Protein AF-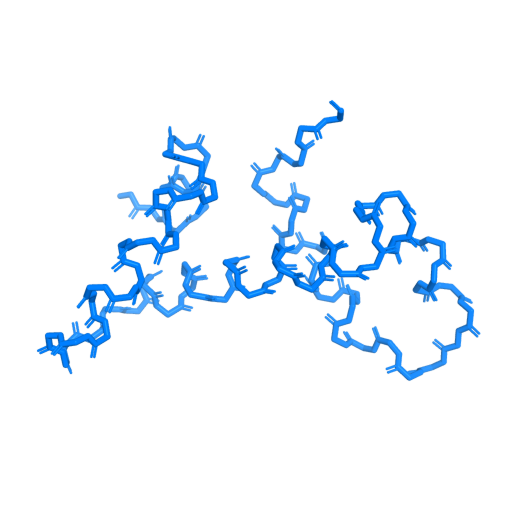A0A241VSL5-F1 (afdb_monomer)

Secondary structure (DSSP, 8-state):
--HHHHHHHHHHHHHHHHHHHHHHHS---HHHHHHHHHHHHHHHHHHTTSHHHHHHHTTS-TT-HHHHHHHHHHHHT----

Mean predicted aligned error: 4.59 Å

Solvent-accessible surface area (backbone atoms only — not comparable to full-atom values): 4546 Å² total; per-residue (Å²): 135,53,36,54,57,48,36,55,74,57,33,68,73,48,47,44,54,51,46,55,51,42,63,73,72,69,70,74,52,75,51,51,56,49,33,46,48,44,49,50,18,42,53,52,28,52,76,51,72,24,68,70,42,34,56,54,57,48,72,75,50,87,89,37,64,68,52,53,51,16,50,54,47,35,56,73,43,58,66,82,128

pLDDT: mean 87.7, std 10.81, range [35.47, 95.62]

Radius of gyration: 13.07 Å; Cα contacts (8 Å, |Δi|>4): 77; chains: 1; bounding box: 27×25×38 Å

Sequence (81 aa):
MNAVEFFKEWGYDHSKKYVELAQSEGDILPWEVELKRLVNSWRIVQSFGGLSDSKVYSKMGRHYKYLKRAIADVESVGAVA

Structure (mmCIF, N/CA/C/O backbone):
data_AF-A0A241VSL5-F1
#
_entry.id   AF-A0A241VSL5-F1
#
loop_
_atom_site.group_PDB
_atom_site.id
_atom_site.type_symbol
_atom_site.label_atom_id
_atom_site.label_alt_id
_atom_site.label_comp_id
_atom_site.label_asym_id
_atom_site.label_entity_id
_atom_site.label_seq_id
_atom_site.pdbx_PDB_ins_code
_atom_site.Cartn_x
_atom_site.Cartn_y
_atom_site.Cartn_z
_atom_site.occupancy
_atom_site.B_iso_or_equiv
_atom_site.auth_seq_id
_atom_site.auth_comp_id
_atom_site.auth_asym_id
_atom_site.auth_atom_id
_atom_site.pdbx_PDB_model_num
ATOM 1 N N . MET A 1 1 ? -15.871 3.872 5.645 1.00 83.19 1 MET A N 1
ATOM 2 C CA . MET A 1 1 ? -14.575 4.135 5.000 1.00 83.19 1 MET A CA 1
ATOM 3 C C . MET A 1 1 ? -13.950 2.803 4.623 1.00 83.19 1 MET A C 1
ATOM 5 O O . MET A 1 1 ? -13.914 1.917 5.468 1.00 83.19 1 MET A O 1
ATOM 9 N N . ASN A 1 2 ? -13.541 2.631 3.367 1.00 92.69 2 ASN A N 1
ATOM 10 C CA . ASN A 1 2 ? -12.804 1.449 2.902 1.00 92.69 2 AS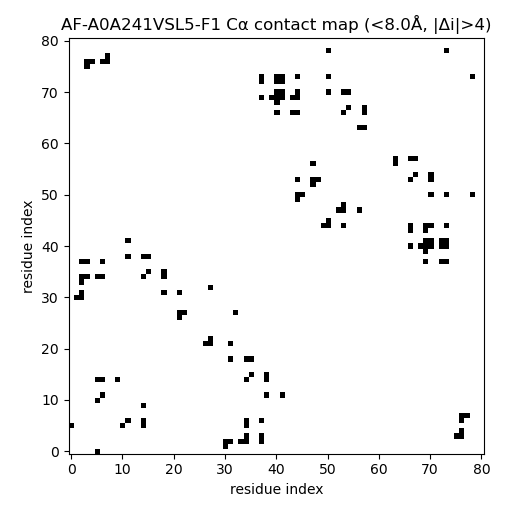N A CA 1
ATOM 11 C C . ASN A 1 2 ? -11.280 1.697 2.901 1.00 92.69 2 ASN A C 1
ATOM 13 O O . ASN A 1 2 ? -10.823 2.813 3.138 1.00 92.69 2 ASN A O 1
ATOM 17 N N . ALA A 1 3 ? -10.481 0.663 2.622 1.00 93.00 3 ALA A N 1
ATOM 18 C CA . ALA A 1 3 ? -9.019 0.751 2.666 1.00 93.00 3 ALA A CA 1
ATOM 19 C C . ALA A 1 3 ? -8.417 1.770 1.681 1.00 93.00 3 ALA A C 1
ATOM 21 O O . ALA A 1 3 ? -7.421 2.417 1.998 1.00 93.00 3 ALA A O 1
ATOM 22 N N . VAL A 1 4 ? -9.012 1.922 0.493 1.00 92.50 4 VAL A N 1
ATOM 23 C CA . VAL A 1 4 ? -8.548 2.880 -0.523 1.00 92.50 4 VAL A CA 1
ATOM 24 C C . VAL A 1 4 ? -8.854 4.311 -0.088 1.00 92.50 4 VAL A C 1
ATOM 26 O O . VAL A 1 4 ? -7.991 5.175 -0.211 1.00 92.50 4 VAL A O 1
ATOM 29 N N . GLU A 1 5 ? -10.059 4.556 0.429 1.00 93.44 5 GLU A N 1
ATOM 30 C CA . GLU A 1 5 ? -10.455 5.848 1.004 1.00 93.44 5 GLU A CA 1
ATOM 31 C C . GLU A 1 5 ? -9.529 6.234 2.160 1.00 93.44 5 GLU A C 1
ATOM 33 O O . GLU A 1 5 ? -8.964 7.324 2.141 1.00 93.44 5 GLU A O 1
ATOM 38 N N . PHE A 1 6 ? -9.280 5.305 3.090 1.00 93.94 6 PHE A N 1
ATOM 39 C CA . PHE A 1 6 ? -8.365 5.515 4.211 1.00 93.94 6 PHE A CA 1
ATOM 40 C C . PHE A 1 6 ? -6.958 5.881 3.727 1.00 93.94 6 PHE A C 1
ATOM 42 O O . PHE A 1 6 ? -6.365 6.858 4.177 1.00 93.94 6 PHE A O 1
ATOM 49 N N . PHE A 1 7 ? -6.411 5.112 2.782 1.00 94.44 7 PHE A N 1
ATOM 50 C CA . PHE A 1 7 ? -5.058 5.354 2.288 1.00 94.44 7 PHE A CA 1
ATOM 51 C C . PHE A 1 7 ? -4.943 6.711 1.584 1.00 94.44 7 PHE A C 1
ATOM 53 O O . PHE A 1 7 ? -3.935 7.395 1.742 1.00 94.44 7 PHE A O 1
ATOM 60 N N . LYS A 1 8 ? -5.968 7.118 0.824 1.00 91.81 8 LYS A N 1
ATOM 61 C CA . LYS A 1 8 ? -6.012 8.430 0.160 1.00 91.81 8 LYS A CA 1
ATOM 62 C C . LYS A 1 8 ? -6.072 9.585 1.152 1.00 91.81 8 LYS A C 1
ATOM 64 O O . LYS A 1 8 ? -5.431 10.603 0.920 1.00 91.81 8 LYS A O 1
ATOM 69 N N . GLU A 1 9 ? -6.840 9.430 2.225 1.00 94.31 9 GLU A N 1
ATOM 70 C CA . GLU A 1 9 ? -7.017 10.467 3.242 1.00 94.31 9 GLU A CA 1
ATOM 71 C C . GLU A 1 9 ? -5.770 10.628 4.123 1.00 94.31 9 GLU A C 1
ATOM 73 O O . GLU A 1 9 ? -5.328 11.745 4.379 1.00 94.31 9 GLU A O 1
ATOM 78 N N . TRP A 1 10 ? -5.169 9.515 4.547 1.00 93.88 10 TRP A N 1
ATOM 79 C CA . TRP A 1 10 ? -4.126 9.515 5.579 1.00 93.88 10 TRP A CA 1
ATOM 80 C C . TRP A 1 10 ? -2.706 9.288 5.046 1.00 93.88 10 TRP A C 1
ATOM 82 O O . TRP A 1 10 ? -1.721 9.543 5.742 1.00 93.88 10 TRP A O 1
ATOM 92 N N . GLY A 1 11 ? -2.576 8.809 3.810 1.00 93.06 11 GLY A N 1
ATOM 93 C CA . GLY A 1 11 ? -1.296 8.527 3.171 1.00 93.06 11 GLY A CA 1
ATOM 94 C C . GLY A 1 11 ? -0.594 7.270 3.696 1.00 93.06 11 GLY A C 1
ATOM 95 O O . GLY A 1 11 ? -1.064 6.558 4.592 1.00 93.06 11 GLY A O 1
ATOM 96 N N . TYR A 1 12 ? 0.572 6.986 3.110 1.00 93.00 12 TYR A N 1
ATOM 97 C CA . TYR A 1 12 ? 1.328 5.754 3.352 1.00 93.00 12 TYR A CA 1
ATOM 98 C C . TYR A 1 12 ? 1.819 5.614 4.799 1.00 93.00 12 TYR A C 1
ATOM 100 O O . TYR A 1 12 ? 1.598 4.572 5.416 1.00 93.00 12 TYR A O 1
ATOM 108 N N . ASP A 1 13 ? 2.458 6.648 5.355 1.00 94.81 13 ASP A N 1
ATOM 109 C CA . ASP A 1 13 ? 3.086 6.560 6.680 1.00 94.81 13 ASP A CA 1
ATOM 110 C C . ASP A 1 13 ? 2.064 6.324 7.792 1.00 94.81 13 ASP A C 1
ATOM 112 O O . ASP A 1 13 ? 2.306 5.534 8.708 1.00 94.81 13 ASP A O 1
ATOM 116 N N . HIS A 1 14 ? 0.904 6.976 7.702 1.00 95.62 14 HIS A N 1
ATOM 117 C CA . HIS A 1 14 ? -0.179 6.771 8.654 1.00 95.62 14 HIS A CA 1
ATOM 118 C C . HIS A 1 14 ? -0.803 5.381 8.487 1.00 95.62 14 HIS A C 1
ATOM 120 O O . HIS A 1 14 ? -0.941 4.646 9.463 1.00 95.62 14 HIS A O 1
ATOM 126 N N . SER A 1 15 ? -1.097 4.977 7.247 1.00 95.00 15 SER A N 1
ATOM 127 C CA . SER A 1 15 ? -1.644 3.649 6.937 1.00 95.00 15 SER A CA 1
ATOM 128 C C . SER A 1 15 ? -0.741 2.518 7.428 1.00 95.00 15 SER A C 1
ATOM 130 O O . SER A 1 15 ? -1.222 1.515 7.951 1.00 95.00 15 SER A O 1
ATOM 132 N N . LYS A 1 16 ? 0.581 2.685 7.311 1.00 95.00 16 LYS A N 1
ATOM 133 C CA . LYS A 1 16 ? 1.566 1.732 7.828 1.00 95.00 16 LYS A CA 1
ATOM 134 C C . LYS A 1 16 ? 1.470 1.595 9.350 1.00 95.00 16 LYS A C 1
ATOM 136 O O . LYS A 1 16 ? 1.356 0.474 9.837 1.00 95.00 16 LYS A O 1
ATOM 141 N N . LYS A 1 17 ? 1.482 2.714 10.084 1.00 95.06 17 LYS A N 1
ATOM 142 C CA . LYS A 1 17 ? 1.380 2.715 11.555 1.00 95.06 17 LYS A CA 1
ATOM 143 C C . LYS A 1 17 ? 0.072 2.088 12.033 1.00 95.06 17 LYS A C 1
ATOM 145 O O . LYS A 1 17 ? 0.080 1.295 12.967 1.00 95.06 17 LYS A O 1
ATOM 150 N N . TYR A 1 18 ? -1.032 2.404 11.360 1.00 93.88 18 TYR A N 1
ATOM 151 C CA . TYR A 1 18 ? -2.340 1.832 11.664 1.00 93.88 18 TYR A CA 1
ATOM 152 C C . TYR A 1 18 ? -2.339 0.302 11.521 1.00 93.88 18 TYR A C 1
ATOM 154 O O . TYR A 1 18 ? -2.739 -0.416 12.431 1.00 93.88 18 TYR A O 1
ATOM 162 N N . VAL A 1 19 ? -1.809 -0.210 10.407 1.00 92.50 19 VAL A N 1
ATOM 163 C CA . VAL A 1 19 ? -1.704 -1.654 10.140 1.00 92.50 19 VAL A CA 1
ATOM 164 C C . VAL A 1 19 ? -0.790 -2.379 11.136 1.00 92.50 19 VAL A C 1
ATOM 166 O O . VAL A 1 19 ? -1.013 -3.559 11.419 1.00 92.50 19 VAL A O 1
ATOM 169 N N . GLU A 1 20 ? 0.258 -1.720 11.632 1.00 91.50 20 GLU A N 1
ATOM 170 C CA . GLU A 1 20 ? 1.142 -2.258 12.675 1.00 91.50 20 GLU A CA 1
ATOM 171 C C . GLU A 1 20 ? 0.416 -2.356 14.025 1.00 91.50 20 GLU A C 1
ATOM 173 O O . GLU A 1 20 ? 0.520 -3.386 14.692 1.00 91.50 20 GLU A O 1
ATOM 178 N N . LEU A 1 21 ? -0.376 -1.339 14.382 1.00 90.19 21 LEU A N 1
ATOM 179 C CA . LEU A 1 21 ? -1.188 -1.331 15.599 1.00 90.19 21 LEU A CA 1
ATOM 180 C C . LEU A 1 21 ? -2.290 -2.401 15.558 1.00 90.19 21 LEU A C 1
ATOM 182 O O . LEU A 1 21 ? -2.339 -3.244 16.450 1.00 90.19 21 LEU A O 1
ATOM 186 N N . ALA A 1 22 ? -3.096 -2.445 14.494 1.00 87.12 22 ALA A N 1
ATOM 187 C CA . ALA A 1 22 ? -4.186 -3.417 14.351 1.00 87.12 22 ALA A CA 1
ATOM 188 C C . ALA A 1 22 ? -3.685 -4.875 14.421 1.00 87.12 22 ALA A C 1
ATOM 190 O O . ALA A 1 22 ? -4.309 -5.747 15.020 1.00 87.12 22 ALA A O 1
ATOM 191 N N . GLN A 1 23 ? -2.495 -5.154 13.873 1.00 84.00 23 GLN A N 1
ATOM 192 C CA . GLN A 1 23 ? -1.866 -6.475 14.003 1.00 84.00 23 GLN A CA 1
ATOM 193 C C . GLN A 1 23 ? -1.474 -6.832 15.436 1.00 84.00 23 GLN A C 1
ATOM 195 O O . GLN A 1 23 ? -1.484 -8.012 15.780 1.00 84.00 23 GLN A O 1
ATOM 200 N N . SER A 1 24 ? -1.092 -5.841 16.242 1.00 87.19 24 SER A N 1
ATOM 201 C CA . SER A 1 24 ? -0.715 -6.057 17.639 1.00 87.19 24 SER A CA 1
ATOM 202 C C . SER A 1 24 ? -1.924 -6.346 18.536 1.00 87.19 24 SER A C 1
ATOM 204 O O . SER A 1 24 ? -1.785 -7.069 19.519 1.00 87.19 24 SER A O 1
ATOM 206 N N . GLU A 1 25 ? -3.104 -5.840 18.169 1.00 86.06 25 GLU A N 1
ATOM 207 C CA . GLU A 1 25 ? -4.357 -6.010 18.919 1.00 86.06 25 GLU A CA 1
ATOM 208 C C . GLU A 1 25 ? -5.065 -7.344 18.612 1.00 86.06 25 GLU A C 1
ATOM 210 O O . GLU A 1 25 ? -5.854 -7.828 19.419 1.00 86.06 25 GLU A O 1
ATOM 215 N N . GLY A 1 26 ? -4.723 -7.994 17.493 1.00 79.44 26 GLY A N 1
ATOM 216 C CA . GLY A 1 26 ? -5.096 -9.382 17.198 1.00 79.44 26 GLY A CA 1
ATOM 217 C C . GLY A 1 26 ? -6.482 -9.592 16.579 1.00 79.44 26 GLY A C 1
ATOM 218 O O . GLY A 1 26 ? -6.765 -10.707 16.140 1.00 79.44 26 GLY A O 1
ATOM 219 N N . ASP A 1 27 ? -7.308 -8.549 16.476 1.00 77.94 27 ASP A N 1
ATOM 220 C CA . ASP A 1 27 ? -8.598 -8.575 15.777 1.00 77.94 27 ASP A CA 1
ATOM 221 C C . ASP A 1 27 ? -8.520 -7.708 14.515 1.00 77.94 27 ASP A C 1
ATOM 223 O O . ASP A 1 27 ? -8.599 -6.485 14.582 1.00 77.94 27 ASP A O 1
ATOM 227 N N . ILE A 1 28 ? -8.281 -8.348 13.364 1.00 81.81 28 ILE A N 1
ATOM 228 C CA . ILE A 1 28 ? -8.107 -7.651 12.084 1.00 81.81 28 ILE A CA 1
ATOM 229 C C . ILE A 1 28 ? -9.413 -7.711 11.295 1.00 81.81 28 ILE A C 1
ATOM 231 O O . ILE A 1 28 ? -9.837 -8.777 10.836 1.00 81.81 28 ILE A O 1
ATOM 235 N N . LEU A 1 29 ? -10.008 -6.549 11.051 1.00 88.88 29 LEU A N 1
ATOM 236 C CA . LEU A 1 29 ? -11.203 -6.411 10.230 1.00 88.88 29 LEU A CA 1
ATOM 237 C C . LEU A 1 29 ? -10.884 -6.662 8.741 1.00 88.88 29 LEU A C 1
ATOM 239 O O . LEU A 1 29 ? -9.779 -6.379 8.271 1.00 88.88 29 LEU A O 1
ATOM 243 N N . PRO A 1 30 ? -11.856 -7.120 7.925 1.00 90.00 30 PRO A N 1
ATOM 244 C CA . PRO A 1 30 ? -11.616 -7.414 6.508 1.00 90.00 30 PRO A CA 1
ATOM 245 C C . PRO A 1 30 ? -11.007 -6.253 5.706 1.00 90.00 30 PRO A C 1
ATOM 247 O O . PRO A 1 30 ? -10.138 -6.468 4.863 1.00 90.00 30 PRO A O 1
ATOM 250 N N . TRP A 1 31 ? -11.417 -5.013 5.986 1.00 91.44 31 TRP A N 1
ATOM 251 C CA . TRP A 1 31 ? -10.882 -3.830 5.307 1.00 91.44 31 TRP A CA 1
ATOM 252 C C . TRP A 1 31 ? -9.437 -3.509 5.734 1.00 91.44 31 TRP A C 1
ATOM 254 O O . TRP A 1 31 ? -8.666 -2.966 4.948 1.00 91.44 31 TRP A O 1
ATOM 264 N N . GLU A 1 32 ? -9.018 -3.899 6.937 1.00 91.12 32 GLU A N 1
ATOM 265 C CA . GLU A 1 32 ? -7.642 -3.723 7.417 1.00 91.12 32 GLU A CA 1
ATOM 266 C C . GLU A 1 32 ? -6.690 -4.719 6.754 1.00 91.12 32 GLU A C 1
ATOM 268 O O . GLU A 1 32 ? -5.530 -4.398 6.484 1.00 91.12 32 GLU A O 1
ATOM 273 N N . VAL A 1 33 ? -7.187 -5.912 6.402 1.00 91.94 33 VAL A N 1
ATOM 274 C CA . VAL A 1 33 ? -6.457 -6.858 5.543 1.00 91.94 33 VAL A CA 1
ATOM 275 C C . VAL A 1 33 ? -6.185 -6.230 4.175 1.00 91.94 33 VAL A C 1
ATOM 277 O O . VAL A 1 33 ? -5.078 -6.354 3.637 1.00 91.94 33 VAL A O 1
ATOM 280 N N . GLU A 1 34 ? -7.165 -5.521 3.611 1.00 93.62 34 GLU A N 1
ATOM 281 C CA . GLU A 1 34 ? -6.983 -4.781 2.361 1.00 93.62 34 GLU A CA 1
ATOM 282 C C . GLU A 1 34 ? -6.010 -3.611 2.525 1.00 93.62 34 GLU A C 1
ATOM 284 O O . GLU A 1 34 ? -5.120 -3.446 1.689 1.00 93.62 34 GLU A O 1
ATOM 289 N N . LEU A 1 35 ? -6.094 -2.855 3.622 1.00 94.69 35 LEU A N 1
ATOM 290 C CA . LEU A 1 35 ? -5.157 -1.769 3.913 1.00 94.69 35 LEU A CA 1
ATOM 291 C C . LEU A 1 35 ? -3.720 -2.289 4.050 1.00 94.69 35 LEU A C 1
ATOM 293 O O . LEU A 1 35 ? -2.795 -1.750 3.440 1.00 94.69 35 LEU A O 1
ATOM 297 N N . LYS A 1 36 ? -3.524 -3.404 4.762 1.00 94.31 36 LYS A N 1
ATOM 298 C CA . LYS A 1 36 ? -2.233 -4.100 4.866 1.00 94.31 36 LYS A CA 1
ATOM 299 C C . LYS A 1 36 ? -1.706 -4.525 3.499 1.00 94.31 36 LYS A C 1
ATOM 301 O O . LYS A 1 36 ? -0.496 -4.470 3.256 1.00 94.31 36 LYS A O 1
ATOM 306 N N . ARG A 1 37 ? -2.586 -4.956 2.592 1.00 94.25 37 ARG A N 1
ATOM 307 C CA . ARG A 1 37 ? -2.206 -5.266 1.210 1.00 94.25 37 ARG A CA 1
ATOM 308 C C . ARG A 1 37 ? -1.723 -4.015 0.479 1.00 94.25 37 ARG A C 1
ATOM 310 O O . ARG A 1 37 ? -0.648 -4.069 -0.108 1.00 94.25 37 ARG A O 1
ATOM 317 N N . LEU A 1 38 ? -2.463 -2.909 0.558 1.00 94.75 38 LEU A N 1
ATOM 318 C CA . LEU A 1 38 ? -2.099 -1.634 -0.072 1.00 94.75 38 LEU A CA 1
ATOM 319 C C . LEU A 1 38 ? -0.742 -1.118 0.432 1.00 94.75 38 LEU A C 1
ATOM 321 O O . LEU A 1 38 ? 0.125 -0.789 -0.376 1.00 94.75 38 LEU A O 1
ATOM 325 N N . VAL A 1 39 ? -0.509 -1.142 1.750 1.00 95.00 39 VAL A N 1
ATOM 326 C CA . VAL A 1 39 ? 0.782 -0.772 2.363 1.00 95.00 39 VAL A CA 1
ATOM 327 C C . VAL A 1 39 ? 1.922 -1.648 1.830 1.00 95.00 39 VAL A C 1
ATOM 329 O O . VAL A 1 39 ? 2.983 -1.141 1.462 1.00 95.00 39 VAL A O 1
ATOM 332 N N . ASN A 1 40 ? 1.716 -2.964 1.730 1.00 94.50 40 ASN A N 1
ATOM 333 C CA . ASN A 1 40 ? 2.727 -3.867 1.176 1.00 94.50 40 ASN A CA 1
ATOM 334 C C . ASN A 1 40 ? 2.999 -3.611 -0.310 1.00 94.50 40 ASN A C 1
ATOM 336 O O . ASN A 1 40 ? 4.159 -3.600 -0.721 1.00 94.50 40 ASN A O 1
ATOM 340 N N . SER A 1 41 ? 1.951 -3.389 -1.101 1.00 94.50 41 SER A N 1
ATOM 341 C CA . SER A 1 41 ? 2.048 -3.047 -2.520 1.00 94.50 41 SER A CA 1
ATOM 342 C C . SER A 1 41 ? 2.829 -1.747 -2.732 1.00 94.50 41 SER A C 1
ATOM 344 O O . SER A 1 41 ? 3.738 -1.709 -3.561 1.00 94.50 41 SER A O 1
ATOM 346 N N . TRP A 1 42 ? 2.572 -0.724 -1.913 1.00 93.75 42 TRP A N 1
ATOM 347 C CA . TRP A 1 42 ? 3.329 0.529 -1.933 1.00 93.75 42 TRP A CA 1
ATOM 348 C C . TRP A 1 42 ? 4.811 0.314 -1.613 1.00 93.75 42 TRP A C 1
ATOM 350 O O . TRP A 1 42 ? 5.677 0.789 -2.346 1.00 93.75 42 TRP A O 1
ATOM 360 N N . ARG A 1 43 ? 5.125 -0.474 -0.576 1.00 93.62 43 ARG A N 1
ATOM 361 C CA . ARG A 1 43 ? 6.510 -0.825 -0.220 1.00 93.62 43 ARG A CA 1
ATOM 362 C C . ARG A 1 43 ? 7.239 -1.554 -1.353 1.00 93.62 43 ARG A C 1
ATOM 364 O O . ARG A 1 43 ? 8.404 -1.263 -1.609 1.00 93.62 43 ARG A O 1
ATOM 371 N N . ILE A 1 44 ? 6.563 -2.487 -2.028 1.00 92.62 44 ILE A N 1
ATOM 372 C CA . ILE A 1 44 ? 7.120 -3.189 -3.192 1.00 92.62 44 ILE A CA 1
ATOM 373 C C . ILE A 1 44 ? 7.445 -2.172 -4.283 1.00 92.62 44 ILE A C 1
ATOM 375 O O . ILE A 1 44 ? 8.590 -2.109 -4.713 1.00 92.62 44 ILE A O 1
ATOM 379 N N . VAL A 1 45 ? 6.489 -1.335 -4.684 1.00 92.94 45 VAL A N 1
ATOM 380 C CA . VAL A 1 45 ? 6.706 -0.325 -5.731 1.00 92.94 45 VAL A CA 1
ATOM 381 C C . VAL A 1 45 ? 7.875 0.608 -5.392 1.00 92.94 45 VAL A C 1
ATOM 383 O O . VAL A 1 45 ? 8.730 0.851 -6.241 1.00 92.94 45 VAL A O 1
ATOM 386 N N . GLN A 1 46 ? 7.979 1.063 -4.142 1.00 92.19 46 GLN A N 1
ATOM 387 C CA . GLN A 1 46 ? 9.101 1.889 -3.680 1.00 92.19 46 GLN A CA 1
ATOM 388 C C . GLN A 1 46 ? 10.455 1.166 -3.791 1.00 92.19 46 GLN A C 1
ATOM 390 O O . GLN A 1 46 ? 11.425 1.761 -4.249 1.00 92.19 46 GLN A O 1
ATOM 395 N N . SER A 1 47 ? 10.530 -0.132 -3.469 1.00 91.75 47 SER A N 1
ATOM 396 C CA . SER A 1 47 ? 11.775 -0.914 -3.614 1.00 91.75 47 SER A CA 1
ATOM 397 C C . SER A 1 47 ? 12.264 -1.064 -5.061 1.00 91.75 47 SER A C 1
ATOM 399 O O . SER A 1 47 ? 13.440 -1.335 -5.280 1.00 91.75 47 SER A O 1
ATOM 401 N N . PHE A 1 48 ? 11.376 -0.866 -6.039 1.00 89.94 48 PHE A N 1
ATOM 402 C CA . PHE A 1 48 ? 11.693 -0.886 -7.468 1.00 89.94 48 PHE A CA 1
ATOM 403 C C . PHE A 1 48 ? 12.005 0.506 -8.041 1.00 89.94 48 PHE A C 1
ATOM 405 O O . PHE A 1 48 ? 12.162 0.609 -9.251 1.00 89.94 48 PHE A O 1
ATOM 412 N N . GLY A 1 49 ? 12.097 1.553 -7.211 1.00 90.00 49 GLY A N 1
ATOM 413 C CA . GLY A 1 49 ? 12.343 2.934 -7.659 1.00 90.00 49 GLY A CA 1
ATOM 414 C C . GLY A 1 49 ? 11.072 3.767 -7.860 1.00 90.00 49 GLY A C 1
ATOM 415 O O . GLY A 1 49 ? 11.113 4.856 -8.421 1.00 90.00 49 GLY A O 1
ATOM 416 N N . GLY A 1 50 ? 9.920 3.278 -7.391 1.00 91.62 50 GLY A N 1
ATOM 417 C CA . GLY A 1 50 ? 8.636 3.959 -7.537 1.00 91.62 50 GLY A CA 1
ATOM 418 C C . GLY A 1 50 ? 7.800 3.426 -8.702 1.00 91.62 50 GLY A C 1
ATOM 419 O O . GLY A 1 50 ? 8.107 2.397 -9.313 1.00 91.62 50 GLY A O 1
ATOM 420 N N . LEU A 1 51 ? 6.671 4.092 -8.975 1.00 91.69 51 LEU A N 1
ATOM 421 C CA . LEU A 1 51 ? 5.642 3.575 -9.887 1.00 91.69 51 LEU A CA 1
ATOM 422 C C . LEU A 1 51 ? 6.130 3.479 -11.339 1.00 91.69 51 LEU A C 1
ATOM 424 O O . LEU A 1 51 ? 5.865 2.476 -12.007 1.00 91.69 51 LEU A O 1
ATOM 428 N N . SER A 1 52 ? 6.843 4.498 -11.820 1.00 91.38 52 SER A N 1
ATOM 429 C CA . SER A 1 52 ? 7.373 4.546 -13.188 1.00 91.38 52 SER A CA 1
ATOM 430 C C . SER A 1 52 ? 8.344 3.396 -13.451 1.00 91.38 52 SER A C 1
ATOM 432 O O . SER A 1 52 ? 8.143 2.622 -14.390 1.00 91.38 52 SER A O 1
ATOM 434 N N . ASP A 1 53 ? 9.322 3.212 -12.568 1.00 91.50 53 ASP A N 1
ATOM 435 C CA . ASP A 1 53 ? 10.321 2.152 -12.688 1.00 91.50 53 ASP A CA 1
ATOM 436 C C . ASP A 1 53 ? 9.680 0.771 -12.544 1.00 91.50 53 ASP A C 1
ATOM 438 O O . ASP A 1 53 ? 9.906 -0.119 -13.367 1.00 91.50 53 ASP A O 1
ATOM 442 N N . SER A 1 54 ? 8.767 0.608 -11.581 1.00 92.25 54 SER A N 1
ATOM 443 C CA . SER A 1 54 ? 7.987 -0.625 -11.415 1.00 92.25 54 SER A CA 1
ATOM 444 C C . SER A 1 54 ? 7.268 -1.029 -12.705 1.00 92.25 54 SER A C 1
ATOM 446 O O . SER A 1 54 ? 7.286 -2.202 -13.092 1.00 92.25 54 SER A O 1
ATOM 448 N N . LYS A 1 55 ? 6.660 -0.070 -13.419 1.00 90.56 55 LYS A N 1
ATOM 449 C CA . LYS A 1 55 ? 6.006 -0.324 -14.712 1.00 90.56 55 LYS A CA 1
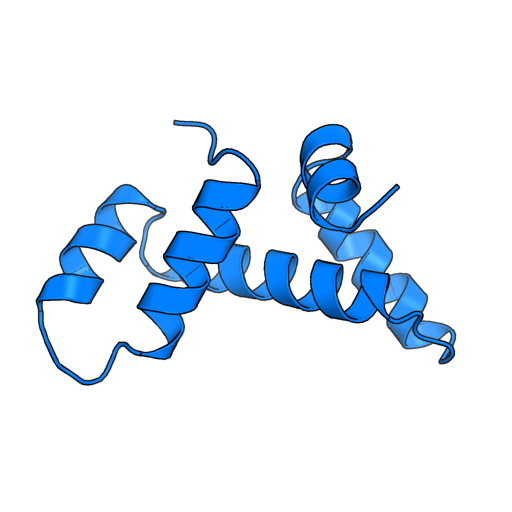ATOM 450 C C . LYS A 1 55 ? 6.999 -0.784 -15.776 1.00 90.56 55 LYS A C 1
ATOM 452 O O . LYS A 1 55 ? 6.655 -1.688 -16.541 1.00 90.56 55 LYS A O 1
ATOM 457 N N . VAL A 1 56 ? 8.207 -0.224 -15.818 1.00 90.25 56 VAL A N 1
ATOM 458 C CA . VAL A 1 56 ? 9.278 -0.658 -16.732 1.00 90.25 56 VAL A CA 1
ATOM 459 C C . VAL A 1 56 ? 9.709 -2.091 -16.410 1.00 90.25 56 VAL A C 1
ATOM 461 O O . VAL A 1 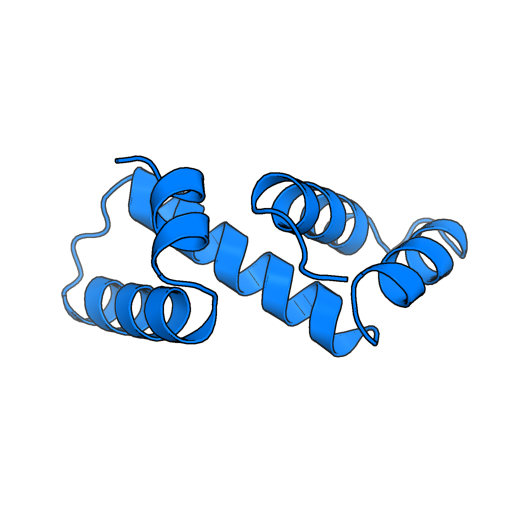56 ? 9.632 -2.959 -17.283 1.00 90.25 56 VAL A O 1
ATOM 464 N N . TYR A 1 57 ? 10.048 -2.380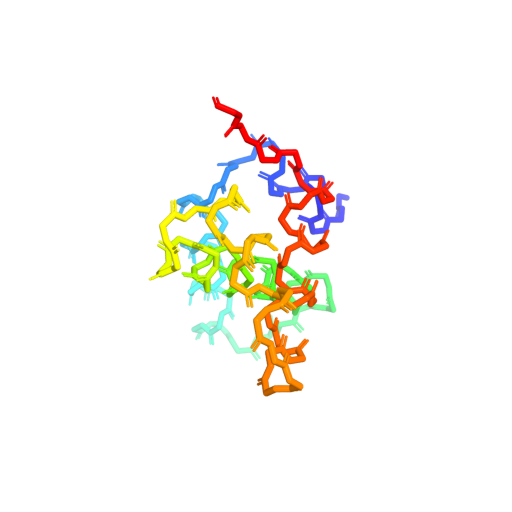 -15.151 1.00 88.12 57 TYR A N 1
ATOM 465 C CA . TYR A 1 57 ? 10.458 -3.719 -14.714 1.00 88.12 57 TYR A CA 1
ATOM 466 C C . TYR A 1 57 ? 9.372 -4.776 -14.948 1.00 88.12 57 TYR A C 1
ATOM 468 O O . TYR A 1 57 ? 9.669 -5.897 -15.363 1.00 88.12 57 TYR A O 1
ATOM 476 N N . SER A 1 58 ? 8.093 -4.420 -14.783 1.00 87.81 58 SER A N 1
ATOM 477 C CA . SER A 1 58 ? 6.971 -5.344 -15.012 1.00 87.81 58 SER A CA 1
ATOM 478 C C . SER A 1 58 ? 6.873 -5.879 -16.451 1.00 87.81 58 SER A C 1
ATOM 480 O O . SER A 1 58 ? 6.219 -6.903 -16.682 1.00 87.81 58 SER A O 1
ATOM 482 N N . LYS A 1 59 ? 7.523 -5.206 -17.412 1.00 85.44 59 LYS A N 1
ATOM 483 C CA . LYS A 1 59 ? 7.587 -5.589 -18.830 1.00 85.44 59 LYS A CA 1
ATOM 484 C C . LYS A 1 59 ? 8.797 -6.472 -19.163 1.00 85.44 59 LYS A C 1
ATOM 486 O O . LYS A 1 59 ? 8.804 -7.080 -20.227 1.00 85.44 59 LYS A O 1
ATOM 491 N N . MET A 1 60 ? 9.784 -6.587 -18.270 1.00 81.69 60 MET A N 1
ATOM 492 C CA . MET A 1 60 ? 11.058 -7.274 -18.532 1.00 81.69 60 MET A CA 1
ATOM 493 C C . MET A 1 60 ? 11.030 -8.800 -18.311 1.00 81.69 60 MET A C 1
ATOM 495 O O . MET A 1 60 ? 12.018 -9.471 -18.592 1.00 81.69 60 MET A O 1
ATOM 499 N N . GLY A 1 61 ? 9.922 -9.399 -17.848 1.00 68.69 61 GLY A N 1
ATOM 500 C CA . GLY A 1 61 ? 9.831 -10.862 -17.732 1.00 68.69 61 GLY A CA 1
ATOM 501 C C . GLY A 1 61 ? 8.597 -11.407 -17.002 1.00 68.69 61 GLY A C 1
ATOM 502 O O . GLY A 1 61 ? 7.795 -10.664 -16.439 1.00 68.69 61 GLY A O 1
ATOM 503 N N . ARG A 1 62 ? 8.441 -12.743 -16.995 1.00 62.41 62 ARG A N 1
ATOM 504 C CA . ARG A 1 62 ? 7.282 -13.449 -16.395 1.00 62.41 62 ARG A CA 1
ATOM 505 C C . ARG A 1 62 ? 7.295 -13.508 -14.860 1.00 62.41 62 ARG A C 1
ATOM 507 O O . ARG A 1 62 ? 6.253 -13.780 -14.267 1.00 62.41 62 ARG A O 1
ATOM 514 N N . HIS A 1 63 ? 8.425 -13.231 -14.208 1.00 65.19 63 HIS A N 1
ATOM 515 C CA . HIS A 1 63 ? 8.598 -13.437 -12.761 1.00 65.19 63 HIS A CA 1
ATOM 516 C C . HIS A 1 63 ? 8.014 -12.322 -11.871 1.00 65.19 63 HIS A C 1
ATOM 518 O O . HIS A 1 63 ? 8.010 -12.446 -10.650 1.00 65.19 63 HIS A O 1
ATOM 524 N N . TYR A 1 64 ? 7.428 -11.272 -12.453 1.00 72.38 64 TYR A N 1
ATOM 525 C CA . TYR A 1 64 ? 6.953 -10.090 -11.723 1.00 72.38 64 TYR A CA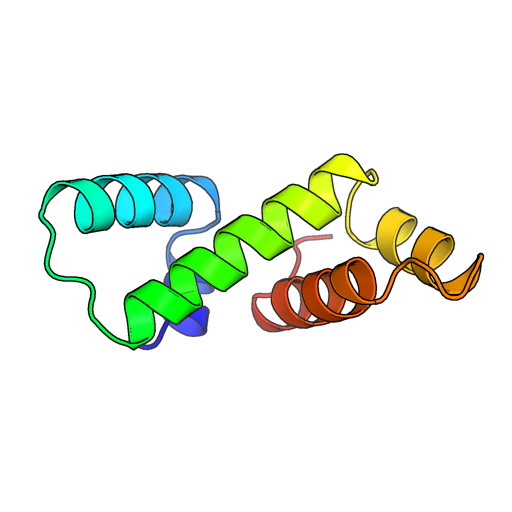 1
ATOM 526 C C . TYR A 1 64 ? 5.436 -10.074 -11.457 1.00 72.38 64 TYR A C 1
ATOM 528 O O . TYR A 1 64 ? 4.817 -9.010 -11.405 1.00 72.38 64 TYR A O 1
ATOM 536 N N . LYS A 1 65 ? 4.794 -11.240 -11.283 1.00 72.44 65 LYS A N 1
ATOM 537 C CA . LYS A 1 65 ? 3.337 -11.328 -11.026 1.00 72.44 65 LYS A CA 1
ATOM 538 C C . LYS A 1 65 ? 2.908 -10.487 -9.813 1.00 72.44 65 LYS A C 1
ATOM 540 O O . LYS A 1 65 ? 1.880 -9.817 -9.866 1.00 72.44 65 LYS A O 1
ATOM 545 N N . TYR A 1 66 ? 3.721 -10.482 -8.757 1.00 79.88 66 TYR A N 1
ATOM 546 C CA . TYR A 1 66 ? 3.478 -9.692 -7.547 1.00 79.88 66 TYR A CA 1
ATOM 547 C C . TYR A 1 66 ? 3.641 -8.183 -7.784 1.00 79.88 66 TYR A C 1
ATOM 549 O O . TYR A 1 66 ? 2.880 -7.399 -7.227 1.00 79.88 66 TYR A O 1
ATOM 557 N N . LEU A 1 67 ? 4.554 -7.781 -8.676 1.00 89.88 67 LEU A N 1
ATOM 558 C CA . LEU A 1 67 ? 4.768 -6.378 -9.039 1.00 89.88 67 LEU A CA 1
ATOM 559 C C . LEU A 1 67 ? 3.579 -5.807 -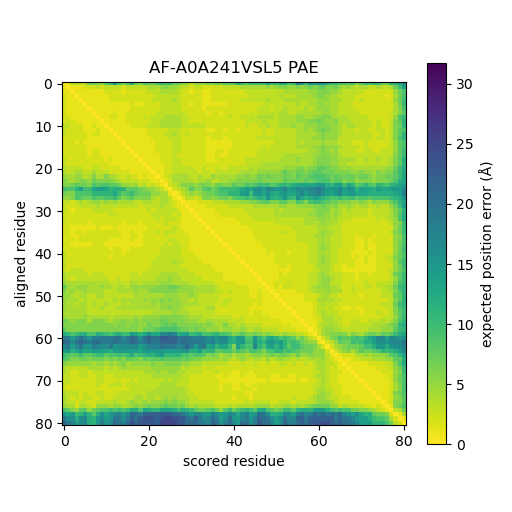9.818 1.00 89.88 67 LEU A C 1
ATOM 561 O O . LEU A 1 67 ? 3.165 -4.689 -9.555 1.00 89.88 67 LEU A O 1
ATOM 565 N N . LYS A 1 68 ? 2.974 -6.584 -10.728 1.00 90.38 68 LYS A N 1
ATOM 566 C CA . LYS A 1 68 ? 1.781 -6.140 -11.475 1.00 90.38 68 LYS A CA 1
ATOM 567 C C . LYS A 1 68 ? 0.602 -5.832 -10.553 1.00 90.38 68 LYS A C 1
ATOM 569 O O . LYS A 1 68 ? -0.077 -4.830 -10.747 1.00 90.38 68 LYS A O 1
ATOM 574 N N . ARG A 1 69 ? 0.379 -6.673 -9.537 1.00 91.25 69 ARG A N 1
ATOM 575 C CA . ARG A 1 69 ? -0.639 -6.410 -8.511 1.00 91.25 69 ARG A CA 1
ATOM 576 C C . ARG A 1 69 ? -0.277 -5.18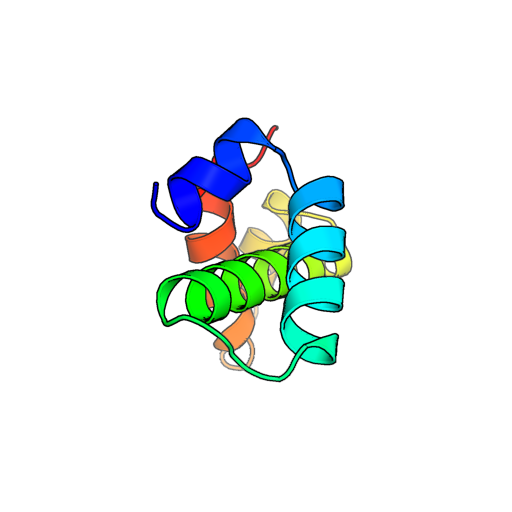2 -7.678 1.00 91.25 69 ARG A C 1
ATOM 578 O O . ARG A 1 69 ? -1.145 -4.354 -7.441 1.00 91.25 69 ARG A O 1
ATOM 585 N N . ALA A 1 70 ? 0.990 -5.058 -7.283 1.00 93.00 70 ALA A N 1
ATOM 586 C CA . ALA A 1 70 ? 1.458 -3.924 -6.498 1.00 93.00 70 ALA A CA 1
ATOM 587 C C . ALA A 1 70 ? 1.281 -2.586 -7.236 1.00 93.00 70 ALA A C 1
ATOM 589 O O . ALA A 1 70 ? 0.820 -1.621 -6.640 1.00 93.00 70 ALA A O 1
ATOM 590 N N . ILE A 1 71 ? 1.564 -2.556 -8.542 1.00 93.00 71 ILE A N 1
ATOM 591 C CA . ILE A 1 71 ? 1.306 -1.407 -9.421 1.00 93.00 71 ILE A CA 1
ATOM 592 C C . ILE A 1 71 ? -0.182 -1.045 -9.409 1.00 93.00 71 ILE A C 1
ATOM 594 O O . ILE A 1 71 ? -0.512 0.099 -9.123 1.00 93.00 71 ILE A O 1
ATOM 598 N N . ALA A 1 72 ? -1.071 -2.012 -9.659 1.00 92.62 72 ALA A N 1
ATOM 599 C CA . ALA A 1 72 ? -2.513 -1.759 -9.709 1.00 92.62 72 ALA A CA 1
ATOM 600 C C . ALA A 1 72 ? -3.071 -1.254 -8.364 1.00 92.62 72 ALA A C 1
ATOM 602 O O . ALA A 1 72 ? -3.878 -0.326 -8.327 1.00 92.62 72 ALA A O 1
ATOM 603 N N . ASP A 1 73 ? -2.612 -1.834 -7.252 1.00 93.69 73 ASP A N 1
ATOM 604 C CA . ASP A 1 73 ? -2.968 -1.385 -5.905 1.00 93.69 73 ASP A CA 1
ATOM 605 C C . ASP A 1 73 ? -2.512 0.072 -5.673 1.00 93.69 73 ASP A C 1
ATOM 607 O O . ASP A 1 73 ? -3.304 0.895 -5.217 1.00 93.69 73 ASP A O 1
ATOM 611 N N . VAL A 1 74 ? -1.273 0.423 -6.038 1.00 91.44 74 VAL A N 1
ATOM 612 C CA . VAL A 1 74 ? -0.722 1.786 -5.887 1.00 91.44 74 VAL A CA 1
ATOM 613 C C . VAL A 1 74 ? -1.410 2.804 -6.807 1.00 91.44 74 VAL A C 1
ATOM 615 O O . VAL A 1 74 ? -1.638 3.944 -6.411 1.00 91.44 74 VAL A O 1
ATOM 618 N N . GLU A 1 75 ? -1.813 2.406 -8.013 1.00 92.44 75 GLU A N 1
ATOM 619 C CA . GLU A 1 75 ? -2.617 3.253 -8.903 1.00 92.44 75 GLU A CA 1
ATOM 620 C C . GLU A 1 75 ? -4.005 3.544 -8.319 1.00 92.44 75 GLU A C 1
ATOM 622 O O . GLU A 1 75 ? -4.489 4.672 -8.414 1.00 92.44 75 GLU A O 1
ATOM 627 N N . SER A 1 76 ? -4.629 2.562 -7.659 1.00 90.25 76 SER A N 1
ATOM 628 C CA . SER A 1 76 ? -5.971 2.717 -7.079 1.00 90.25 76 SER A CA 1
ATOM 629 C C . SER A 1 76 ? -6.046 3.785 -5.978 1.00 90.25 76 SER A C 1
ATOM 631 O O . SER A 1 76 ? -7.079 4.447 -5.813 1.00 90.25 76 SER A O 1
ATOM 633 N N . VAL A 1 77 ? -4.936 3.996 -5.264 1.00 87.38 77 VAL A N 1
ATOM 634 C CA . VAL A 1 77 ? -4.807 4.979 -4.179 1.00 87.38 77 VAL A CA 1
ATOM 635 C C . VAL A 1 77 ? -4.273 6.336 -4.648 1.00 87.38 77 VAL A C 1
ATOM 637 O O . VAL A 1 77 ? -4.177 7.250 -3.842 1.00 87.38 77 VAL A O 1
ATOM 640 N N . GLY A 1 78 ? -4.004 6.508 -5.947 1.00 74.25 78 GLY A N 1
ATOM 641 C CA . GLY A 1 78 ? -3.519 7.771 -6.501 1.00 74.25 78 GLY A CA 1
ATOM 642 C C . GLY A 1 78 ? -2.053 8.011 -6.159 1.00 74.25 78 GLY A C 1
ATOM 643 O O . GLY A 1 78 ? -1.734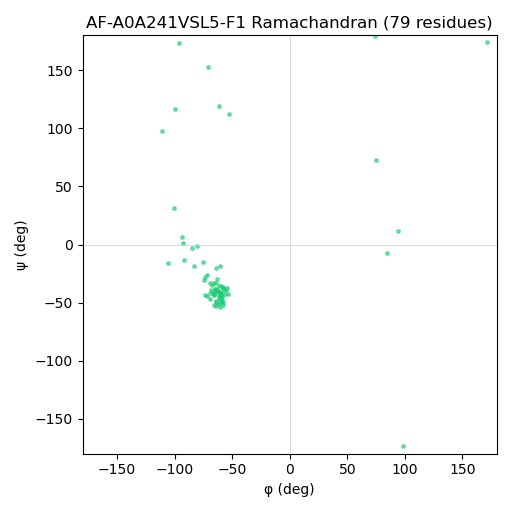 8.852 -5.324 1.00 74.25 78 GLY A O 1
ATOM 644 N N . ALA A 1 79 ? -1.159 7.257 -6.801 1.00 56.53 79 ALA A N 1
ATOM 645 C CA . ALA A 1 79 ? 0.275 7.498 -6.715 1.00 56.53 79 ALA A CA 1
ATOM 646 C C . ALA A 1 79 ? 0.578 8.961 -7.067 1.00 56.53 79 ALA A C 1
ATOM 648 O O . ALA A 1 79 ? 0.371 9.383 -8.205 1.00 56.53 79 ALA A O 1
ATOM 649 N N . VAL A 1 80 ? 1.025 9.725 -6.072 1.00 46.44 80 VAL A N 1
ATOM 650 C CA . VAL A 1 80 ? 1.505 11.092 -6.267 1.00 46.44 80 VAL A CA 1
ATOM 651 C C . VAL A 1 80 ? 2.707 11.008 -7.208 1.00 46.44 80 VAL A C 1
ATOM 653 O O . VAL A 1 80 ? 3.655 10.269 -6.930 1.00 46.44 80 VAL A O 1
ATOM 656 N N . ALA A 1 81 ? 2.579 11.672 -8.358 1.00 35.47 81 ALA A N 1
ATOM 657 C CA . ALA A 1 81 ? 3.644 11.861 -9.336 1.00 35.47 81 ALA A CA 1
ATOM 658 C C . ALA A 1 81 ? 4.753 12.757 -8.776 1.00 35.47 81 ALA A C 1
ATOM 660 O O . ALA A 1 81 ? 4.420 13.666 -7.980 1.00 35.47 81 ALA A O 1
#

Foldseek 3Di:
DALLVVCLVPPQVRLVVVLVVCVVVPDADPRSVVSVLLNVLQVVQVVQVHLVSLVVVVPVDDPCPVSVVSNVSCVSNPPDD